Protein AF-A0A401WYR2-F1 (afdb_monomer)

Structure (mmCIF, N/CA/C/O backbone):
data_AF-A0A401WYR2-F1
#
_entry.id   AF-A0A401WYR2-F1
#
loop_
_atom_site.group_PDB
_atom_site.id
_atom_site.type_symbol
_atom_site.label_atom_id
_atom_site.label_alt_id
_atom_site.label_comp_id
_atom_site.label_asym_id
_atom_site.label_entity_id
_atom_site.label_seq_id
_atom_site.pdbx_PDB_ins_code
_atom_site.Cartn_x
_atom_site.Cartn_y
_atom_site.Cartn_z
_atom_site.occupancy
_atom_site.B_iso_or_equiv
_atom_site.auth_seq_id
_atom_site.auth_comp_id
_atom_site.auth_asym_id
_atom_site.auth_atom_id
_atom_site.pdbx_PDB_model_num
ATOM 1 N N . MET A 1 1 ? 29.470 18.255 7.696 1.00 33.34 1 MET A N 1
ATOM 2 C CA . MET A 1 1 ? 28.992 17.724 6.402 1.00 33.34 1 MET A CA 1
ATOM 3 C C . MET A 1 1 ? 27.476 17.778 6.421 1.00 33.34 1 MET A C 1
ATOM 5 O O . MET A 1 1 ? 26.848 16.875 6.955 1.00 33.34 1 MET A O 1
ATOM 9 N N . GLU A 1 2 ? 26.898 18.869 5.931 1.00 39.19 2 GLU A N 1
ATOM 10 C CA . GLU A 1 2 ? 25.446 19.011 5.808 1.00 39.19 2 GLU A CA 1
ATOM 11 C C . GLU A 1 2 ? 25.025 18.411 4.464 1.00 39.19 2 GLU A C 1
ATOM 13 O O . GLU A 1 2 ? 25.400 18.906 3.402 1.00 39.19 2 GLU A O 1
ATOM 18 N N . LEU A 1 3 ? 24.319 17.279 4.499 1.00 45.50 3 LEU A N 1
ATOM 19 C CA . LEU A 1 3 ? 23.781 16.658 3.294 1.00 45.50 3 LEU A CA 1
ATOM 20 C C . LEU A 1 3 ? 22.541 17.440 2.858 1.00 45.50 3 LEU A C 1
ATOM 22 O O . LEU A 1 3 ? 21.476 17.344 3.465 1.00 45.50 3 LEU A O 1
ATOM 26 N N . LEU A 1 4 ? 22.715 18.204 1.781 1.00 46.41 4 LEU A N 1
ATOM 27 C CA . LEU A 1 4 ? 21.673 18.827 0.974 1.00 46.41 4 LEU A CA 1
ATOM 28 C C . LEU A 1 4 ? 20.668 17.768 0.485 1.00 46.41 4 LEU A C 1
ATOM 30 O O . LEU A 1 4 ? 20.777 17.254 -0.624 1.00 46.41 4 LEU A O 1
ATOM 34 N N . PHE A 1 5 ? 19.646 17.455 1.281 1.00 38.59 5 PHE A N 1
ATOM 35 C CA . PHE A 1 5 ? 18.457 16.747 0.798 1.00 38.59 5 PHE A CA 1
ATOM 36 C C . PHE A 1 5 ? 17.384 17.745 0.355 1.00 38.59 5 PHE A C 1
ATOM 38 O O . PHE A 1 5 ? 16.232 17.711 0.795 1.00 38.59 5 PHE A O 1
ATOM 45 N N . ALA A 1 6 ? 17.730 18.584 -0.622 1.00 41.59 6 ALA A N 1
ATOM 46 C CA . ALA A 1 6 ? 16.742 19.166 -1.524 1.00 41.59 6 ALA A CA 1
ATOM 47 C C . ALA A 1 6 ? 16.259 18.071 -2.492 1.00 41.59 6 ALA A C 1
ATOM 49 O O . ALA A 1 6 ? 16.485 18.110 -3.695 1.00 41.59 6 ALA A O 1
ATOM 50 N N . ARG A 1 7 ? 15.623 17.030 -1.943 1.00 45.00 7 ARG A N 1
ATOM 51 C CA . ARG A 1 7 ? 14.915 16.023 -2.729 1.00 45.00 7 ARG A CA 1
ATOM 52 C C . ARG A 1 7 ? 13.652 16.718 -3.223 1.00 45.00 7 ARG A C 1
ATOM 54 O O . ARG A 1 7 ? 12.734 16.955 -2.433 1.00 45.00 7 ARG A O 1
ATOM 61 N N . THR A 1 8 ? 13.681 17.187 -4.462 1.00 43.56 8 THR A N 1
ATOM 62 C CA . THR A 1 8 ? 12.508 17.685 -5.179 1.00 43.56 8 THR A CA 1
ATOM 63 C C . THR A 1 8 ? 11.356 16.712 -4.932 1.00 43.56 8 THR A C 1
ATOM 65 O O . THR A 1 8 ? 11.539 15.494 -4.965 1.00 43.56 8 THR A O 1
ATOM 68 N N . SER A 1 9 ? 10.193 17.227 -4.540 1.00 47.28 9 SER A N 1
ATOM 69 C CA . SER A 1 9 ? 8.984 16.414 -4.439 1.00 47.28 9 SER A CA 1
ATOM 70 C C . SER A 1 9 ? 8.689 15.891 -5.841 1.00 47.28 9 SER A C 1
ATOM 72 O O . SER A 1 9 ? 8.207 16.647 -6.674 1.00 47.28 9 SER A O 1
ATOM 74 N N . PHE A 1 10 ? 9.042 14.634 -6.106 1.00 51.47 10 PHE A N 1
ATOM 75 C CA . PHE A 1 10 ? 8.978 14.010 -7.434 1.00 51.47 10 PHE A CA 1
ATOM 76 C C . PHE A 1 10 ? 7.541 13.916 -7.989 1.00 51.47 10 PHE A C 1
ATOM 78 O O . PHE A 1 10 ? 7.345 13.600 -9.150 1.00 51.47 10 PHE A O 1
ATOM 85 N N . TRP A 1 11 ? 6.540 14.224 -7.163 1.00 56.12 11 TRP A N 1
ATOM 86 C CA . TRP A 1 11 ? 5.136 13.895 -7.383 1.00 56.12 11 TRP A CA 1
ATOM 87 C C . TRP A 1 11 ? 4.211 15.116 -7.273 1.00 56.12 11 TRP A C 1
ATOM 89 O O . TRP A 1 11 ? 3.167 15.056 -6.627 1.00 56.12 11 TRP A O 1
ATOM 99 N N . SER A 1 12 ? 4.628 16.278 -7.793 1.00 52.94 12 SER A N 1
ATOM 100 C CA . SER A 1 12 ? 3.710 17.428 -7.903 1.00 52.94 12 SER A CA 1
ATOM 101 C C . SER A 1 12 ? 2.772 17.336 -9.105 1.00 52.94 12 SER A C 1
ATOM 103 O O . SER A 1 12 ? 1.758 18.029 -9.102 1.00 52.94 12 SER A O 1
ATOM 105 N N . ASP A 1 13 ? 3.098 16.490 -10.083 1.00 55.38 13 ASP A N 1
ATOM 106 C CA . ASP A 1 13 ? 2.292 16.231 -11.274 1.00 55.38 13 ASP A CA 1
ATOM 107 C C . ASP A 1 13 ? 1.516 14.915 -11.126 1.00 55.38 13 ASP A C 1
ATOM 109 O O . ASP A 1 13 ? 1.916 14.038 -10.358 1.00 55.38 13 ASP A O 1
ATOM 113 N N . ALA A 1 14 ? 0.371 14.823 -11.810 1.00 60.81 14 ALA A N 1
ATOM 114 C CA . ALA A 1 14 ? -0.598 13.734 -11.695 1.00 60.81 14 ALA A CA 1
ATOM 115 C C . ALA A 1 14 ? 0.077 12.351 -11.751 1.00 60.81 14 ALA A C 1
ATOM 117 O O . ALA A 1 14 ? 0.598 11.944 -12.787 1.00 60.81 14 ALA A O 1
ATOM 118 N N . LEU A 1 15 ? 0.062 11.647 -10.619 1.00 67.44 15 LEU A N 1
ATOM 119 C CA . LEU A 1 15 ? 0.596 10.298 -10.479 1.00 67.44 15 LEU A CA 1
ATOM 120 C C . LEU A 1 15 ? -0.253 9.314 -11.273 1.00 67.44 15 LEU A C 1
ATOM 122 O O . LEU A 1 15 ? -1.459 9.219 -11.055 1.00 67.44 15 LEU A O 1
ATOM 126 N N . THR A 1 16 ? 0.379 8.552 -12.159 1.00 70.69 16 THR A N 1
ATOM 127 C CA . THR A 1 16 ? -0.302 7.460 -12.853 1.00 70.69 16 THR A CA 1
ATOM 128 C C . THR A 1 16 ? -0.172 6.153 -12.068 1.00 70.69 16 THR A C 1
ATOM 130 O O . THR A 1 16 ? 0.706 5.993 -11.215 1.00 70.69 16 THR A O 1
ATOM 133 N N . LEU A 1 17 ? -1.046 5.183 -12.351 1.00 69.94 17 LEU A N 1
ATOM 134 C CA . LEU A 1 17 ? -0.935 3.832 -11.786 1.00 69.94 17 LEU A CA 1
ATOM 135 C C . LEU A 1 17 ? 0.426 3.189 -12.106 1.00 69.94 17 LEU A C 1
ATOM 137 O O . LEU A 1 17 ? 1.021 2.556 -11.231 1.00 69.94 17 LEU A O 1
ATOM 141 N N . ASP A 1 18 ? 0.953 3.421 -13.310 1.00 73.44 18 ASP A N 1
ATOM 142 C CA . ASP A 1 18 ? 2.249 2.894 -13.755 1.00 73.44 18 ASP A CA 1
ATOM 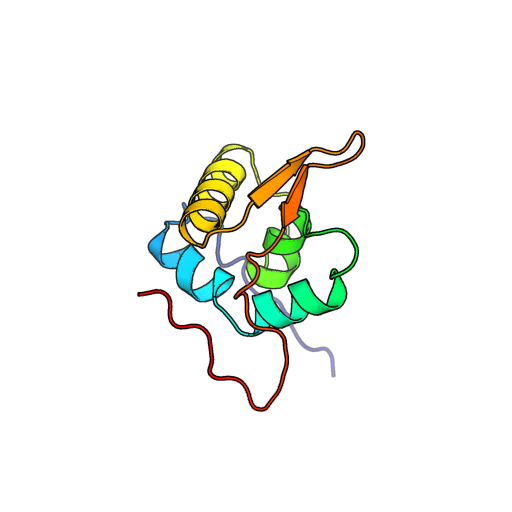143 C C . ASP A 1 18 ? 3.425 3.435 -12.930 1.00 73.44 18 ASP A C 1
ATOM 145 O O . ASP A 1 18 ? 4.423 2.741 -12.730 1.00 73.44 18 ASP A O 1
ATOM 149 N N . ASP A 1 19 ? 3.289 4.640 -12.377 1.00 78.56 19 ASP A N 1
ATOM 150 C CA . ASP A 1 19 ? 4.284 5.234 -11.488 1.00 78.56 19 ASP A CA 1
ATOM 151 C C . ASP A 1 19 ? 4.204 4.689 -10.051 1.00 78.56 19 ASP A C 1
ATOM 153 O O . ASP A 1 19 ? 5.211 4.602 -9.336 1.00 78.56 19 ASP A O 1
ATOM 157 N N . LEU A 1 20 ? 2.997 4.318 -9.612 1.00 81.50 20 LEU A N 1
ATOM 158 C CA . LEU A 1 20 ? 2.721 3.831 -8.261 1.00 81.50 20 LEU A CA 1
ATOM 159 C C . LEU A 1 20 ? 3.164 2.381 -8.067 1.00 81.50 20 LEU A C 1
ATOM 161 O O . LEU A 1 20 ? 3.769 2.054 -7.040 1.00 81.50 20 LEU A O 1
ATOM 165 N N . LEU A 1 21 ? 2.880 1.508 -9.036 1.00 81.25 21 LEU A N 1
ATOM 166 C CA . LEU A 1 21 ? 3.104 0.064 -8.906 1.00 81.25 21 LEU A CA 1
ATOM 167 C C . LEU A 1 21 ? 4.567 -0.297 -8.573 1.00 81.25 21 LEU A C 1
ATOM 169 O O . LEU A 1 21 ? 4.778 -1.065 -7.625 1.00 81.25 21 LEU A O 1
ATOM 173 N N . PRO A 1 22 ? 5.604 0.274 -9.225 1.00 81.62 22 PRO A N 1
ATOM 174 C CA . PRO A 1 22 ? 6.997 -0.012 -8.878 1.00 81.62 22 PRO A CA 1
ATOM 175 C C . PRO A 1 22 ? 7.371 0.419 -7.455 1.00 81.62 22 PRO A C 1
ATOM 177 O O . PRO A 1 22 ? 8.212 -0.210 -6.813 1.00 81.62 22 PRO A O 1
ATOM 180 N N . GLN A 1 23 ? 6.751 1.483 -6.937 1.00 84.81 23 GLN A N 1
ATOM 181 C CA . GLN A 1 23 ? 7.029 1.987 -5.591 1.00 84.81 23 GLN A CA 1
ATOM 182 C C . GLN A 1 23 ? 6.331 1.140 -4.526 1.00 84.81 23 GLN A C 1
ATOM 184 O O . GLN A 1 23 ? 6.948 0.776 -3.522 1.00 84.81 23 GLN A O 1
ATOM 189 N N . LEU A 1 24 ? 5.073 0.767 -4.763 1.00 86.19 24 LEU A N 1
ATOM 190 C CA . LEU A 1 24 ? 4.271 -0.059 -3.857 1.00 86.19 24 LEU A CA 1
ATOM 191 C C . LEU A 1 24 ? 4.699 -1.539 -3.852 1.00 86.19 24 LEU A C 1
ATOM 193 O O . LEU A 1 24 ? 4.418 -2.259 -2.901 1.00 86.1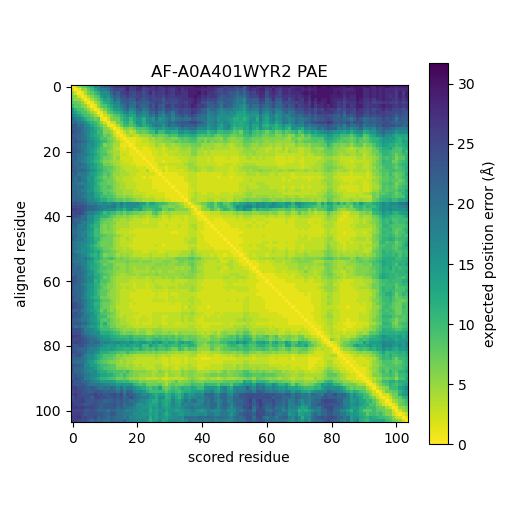9 24 LEU A O 1
ATOM 197 N N . THR A 1 25 ? 5.432 -1.993 -4.868 1.00 82.88 25 THR A N 1
ATOM 198 C CA . THR A 1 25 ? 6.076 -3.323 -4.904 1.00 82.88 25 THR A CA 1
ATOM 199 C C . THR A 1 25 ? 7.541 -3.280 -4.443 1.00 82.88 25 THR A C 1
ATOM 201 O O . THR A 1 25 ? 8.213 -4.311 -4.353 1.00 82.88 25 THR A O 1
ATOM 204 N N . SER A 1 26 ? 8.066 -2.089 -4.130 1.00 83.19 26 SER A N 1
ATOM 205 C CA . SER A 1 26 ? 9.483 -1.898 -3.826 1.00 83.19 26 SER A CA 1
ATOM 206 C C . SER A 1 26 ? 9.898 -2.521 -2.492 1.00 83.19 26 SER A C 1
ATOM 208 O O . SER A 1 26 ? 9.123 -2.638 -1.541 1.00 83.19 26 SER A O 1
ATOM 210 N N . GLY A 1 27 ? 11.201 -2.789 -2.352 1.00 82.62 27 GLY A N 1
ATOM 211 C CA . GLY A 1 27 ? 11.791 -3.173 -1.065 1.00 82.62 27 GLY A CA 1
ATOM 212 C C . GLY A 1 27 ? 11.577 -2.143 0.053 1.00 82.62 27 GLY A C 1
ATOM 213 O O . GLY A 1 27 ? 11.666 -2.493 1.228 1.00 82.62 27 GLY A O 1
ATOM 214 N N . ARG A 1 28 ? 11.260 -0.885 -0.289 1.00 84.88 28 ARG A N 1
ATOM 215 C CA . ARG A 1 28 ? 10.899 0.141 0.691 1.00 84.88 28 ARG A CA 1
ATOM 216 C C . ARG A 1 28 ? 9.486 -0.054 1.228 1.00 84.88 28 ARG A C 1
AT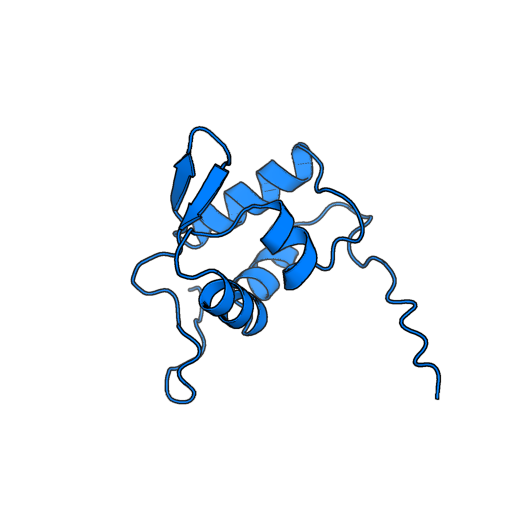OM 218 O O . ARG A 1 28 ? 9.320 0.055 2.437 1.00 84.88 28 ARG A O 1
ATOM 225 N N . MET A 1 29 ? 8.512 -0.403 0.384 1.00 88.44 29 MET A N 1
ATOM 226 C CA . MET A 1 29 ? 7.172 -0.774 0.857 1.00 88.44 29 MET A CA 1
ATOM 227 C C . MET A 1 29 ? 7.253 -1.943 1.843 1.00 88.44 29 MET A C 1
ATOM 229 O O . MET A 1 29 ? 6.636 -1.901 2.901 1.00 88.44 29 MET A O 1
ATOM 233 N N . ILE A 1 30 ? 8.083 -2.944 1.537 1.00 85.62 30 ILE A N 1
ATOM 234 C CA . ILE A 1 30 ? 8.330 -4.103 2.408 1.00 85.62 30 ILE A CA 1
ATOM 235 C C . ILE A 1 30 ? 8.906 -3.671 3.755 1.00 85.62 30 ILE A C 1
ATOM 237 O O . ILE A 1 30 ? 8.420 -4.083 4.806 1.00 85.62 30 ILE A O 1
ATOM 241 N N . GLN A 1 31 ? 9.928 -2.814 3.728 1.00 84.88 31 GLN A N 1
ATOM 242 C CA . GLN A 1 31 ? 10.537 -2.290 4.945 1.00 84.88 31 GLN A CA 1
ATOM 243 C C . GLN A 1 31 ? 9.517 -1.532 5.807 1.00 84.88 31 GLN A C 1
ATOM 245 O O . GLN A 1 31 ? 9.424 -1.795 7.003 1.00 84.88 31 GLN A O 1
ATOM 250 N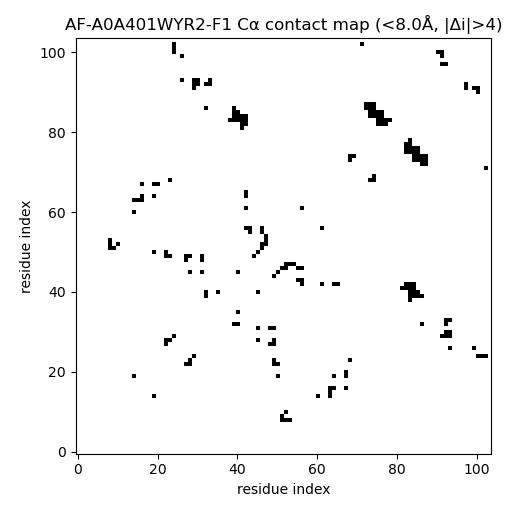 N . VAL A 1 32 ? 8.751 -0.621 5.203 1.00 87.19 32 VAL A N 1
ATOM 251 C CA . VAL A 1 32 ? 7.725 0.163 5.905 1.00 87.19 32 VAL A CA 1
ATOM 252 C C . VAL A 1 32 ? 6.633 -0.760 6.448 1.00 87.19 32 VAL A C 1
ATOM 254 O O . VAL A 1 32 ? 6.223 -0.625 7.593 1.00 87.19 32 VAL A O 1
ATOM 257 N N . HIS A 1 33 ? 6.191 -1.755 5.683 1.00 87.25 33 HIS A N 1
ATOM 258 C CA . HIS A 1 33 ? 5.222 -2.731 6.169 1.00 87.25 33 HIS A CA 1
ATOM 259 C C . HIS A 1 33 ? 5.727 -3.500 7.397 1.00 87.25 33 HIS A C 1
ATOM 261 O O . HIS A 1 33 ? 4.996 -3.621 8.379 1.00 87.25 33 HIS A O 1
ATOM 267 N N . ASP A 1 34 ? 6.975 -3.974 7.386 1.00 84.19 34 ASP A N 1
ATOM 268 C CA . ASP A 1 34 ? 7.549 -4.700 8.522 1.00 84.19 34 ASP A CA 1
ATOM 269 C C . ASP A 1 34 ? 7.682 -3.829 9.780 1.00 84.19 34 ASP A C 1
ATOM 271 O O . ASP A 1 34 ? 7.434 -4.312 10.887 1.00 84.19 34 ASP A O 1
ATOM 275 N N . GLU A 1 35 ? 8.009 -2.544 9.622 1.00 85.25 35 GLU A N 1
ATOM 276 C CA . GLU A 1 35 ? 8.063 -1.574 10.725 1.00 85.25 35 GLU A CA 1
ATOM 277 C C . GLU A 1 35 ? 6.675 -1.352 11.365 1.00 85.25 35 GLU A C 1
ATOM 279 O O . GLU A 1 35 ? 6.565 -1.199 12.583 1.00 85.25 35 GLU A O 1
ATOM 284 N N . TYR A 1 36 ? 5.598 -1.421 10.574 1.00 79.56 36 TYR A N 1
ATOM 285 C CA . TYR A 1 36 ? 4.215 -1.145 11.001 1.00 79.56 36 TYR A CA 1
ATOM 286 C C . TYR A 1 36 ? 3.328 -2.402 11.134 1.00 79.56 36 TYR A C 1
ATOM 288 O O . TYR A 1 36 ? 2.114 -2.298 11.352 1.00 79.56 36 TYR A O 1
ATOM 296 N N . ARG A 1 37 ? 3.924 -3.601 11.060 1.00 68.50 37 ARG A N 1
ATOM 297 C CA . ARG A 1 37 ? 3.270 -4.920 10.911 1.00 68.50 37 ARG A CA 1
ATOM 298 C C . ARG A 1 37 ? 2.122 -5.219 11.888 1.00 68.50 37 ARG A C 1
ATOM 300 O O . ARG A 1 37 ? 1.294 -6.080 11.614 1.00 68.50 37 ARG A O 1
ATOM 307 N N . LYS A 1 38 ? 2.054 -4.535 13.035 1.00 67.62 38 LYS A N 1
ATOM 308 C CA . LYS A 1 38 ? 1.054 -4.779 14.091 1.00 67.62 38 LYS A CA 1
ATOM 309 C C . LYS A 1 38 ? -0.300 -4.091 13.883 1.00 67.62 38 LYS A C 1
ATOM 311 O O . LYS A 1 38 ? -1.244 -4.461 14.572 1.00 67.62 38 LYS A O 1
ATOM 316 N N . ALA A 1 39 ? -0.410 -3.104 12.991 1.00 73.56 39 ALA A N 1
ATOM 317 C CA . ALA A 1 39 ? -1.637 -2.306 12.854 1.00 73.56 39 ALA A CA 1
ATOM 318 C C . ALA A 1 39 ? -2.135 -2.134 11.408 1.00 73.56 39 ALA A C 1
ATOM 320 O O . ALA A 1 39 ? -3.260 -1.684 11.208 1.00 73.56 39 A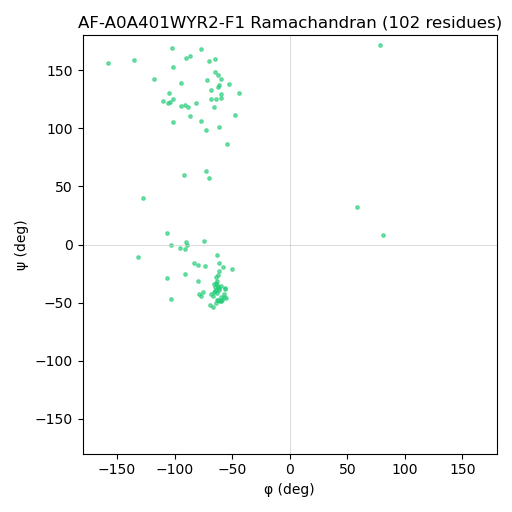LA A O 1
ATOM 321 N N . GLY A 1 40 ? -1.339 -2.502 10.401 1.00 83.50 40 GLY A N 1
ATOM 322 C CA . GLY A 1 40 ? -1.586 -2.088 9.019 1.00 83.50 40 GLY A CA 1
ATOM 323 C C . GLY A 1 40 ? -1.131 -0.646 8.774 1.00 83.50 40 G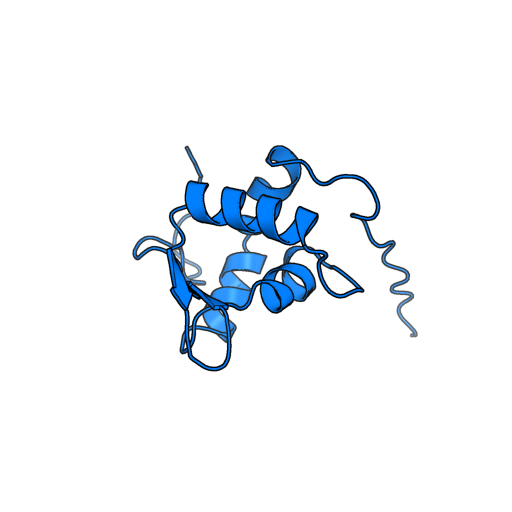LY A C 1
ATOM 324 O O . GLY A 1 40 ? -0.746 0.076 9.696 1.00 83.50 40 GLY A O 1
ATOM 325 N N . LEU A 1 41 ? -1.143 -0.229 7.511 1.00 89.00 41 LEU A N 1
ATOM 326 C CA . LEU A 1 41 ? -0.532 1.021 7.067 1.00 89.00 41 LEU A CA 1
ATOM 327 C C . LEU A 1 41 ? -1.576 2.099 6.747 1.00 89.00 41 LEU A C 1
ATOM 329 O O . LEU A 1 41 ? -2.412 1.906 5.863 1.00 89.00 41 LEU A O 1
ATOM 333 N N . PRO A 1 42 ? -1.540 3.267 7.406 1.00 90.06 42 PRO A N 1
ATOM 334 C CA . PRO A 1 42 ? -2.280 4.433 6.939 1.00 90.06 42 PRO A CA 1
ATOM 335 C C . PRO A 1 42 ? -1.784 4.889 5.557 1.00 90.06 42 PRO A C 1
ATOM 337 O O . PRO A 1 42 ? -0.582 4.864 5.293 1.00 90.06 42 PRO A O 1
ATOM 340 N N . LEU A 1 43 ? -2.679 5.412 4.709 1.00 88.62 43 LEU A N 1
ATOM 341 C CA . LEU A 1 43 ? -2.285 5.966 3.399 1.00 88.62 43 LEU A CA 1
ATOM 342 C C . LEU A 1 43 ? -1.229 7.066 3.515 1.00 88.62 43 LEU A C 1
ATOM 344 O O . LEU A 1 43 ? -0.318 7.116 2.701 1.00 88.62 43 LEU A O 1
ATOM 348 N N . ASN A 1 44 ? -1.314 7.908 4.547 1.00 87.44 44 ASN A N 1
ATOM 349 C CA . ASN A 1 44 ? -0.328 8.966 4.774 1.00 87.44 44 ASN A CA 1
ATOM 350 C C . ASN A 1 44 ? 1.077 8.408 5.046 1.00 87.44 44 ASN A C 1
ATOM 352 O O . ASN A 1 44 ? 2.047 8.993 4.586 1.00 87.44 44 ASN A O 1
ATOM 356 N N . VAL A 1 45 ? 1.187 7.262 5.728 1.00 88.81 45 VAL A N 1
ATOM 357 C CA . VAL A 1 45 ? 2.478 6.602 5.997 1.00 88.81 45 VAL A CA 1
ATOM 358 C C . VAL A 1 45 ? 3.071 6.055 4.699 1.00 88.81 45 VAL A C 1
ATOM 360 O O . VAL A 1 45 ? 4.260 6.227 4.443 1.00 88.81 45 VAL A O 1
ATOM 363 N N . ILE A 1 46 ? 2.242 5.442 3.849 1.00 89.00 46 ILE A N 1
ATOM 364 C CA . ILE A 1 46 ? 2.661 4.969 2.520 1.00 89.00 46 ILE A CA 1
ATOM 365 C C . ILE A 1 46 ? 3.103 6.161 1.662 1.00 89.00 46 ILE A C 1
ATOM 367 O O . ILE A 1 46 ? 4.191 6.147 1.089 1.00 89.00 46 ILE A O 1
ATOM 371 N N . ALA A 1 47 ? 2.301 7.225 1.624 1.00 87.69 47 ALA A N 1
ATOM 372 C CA . ALA A 1 47 ? 2.610 8.426 0.864 1.00 87.69 47 ALA A CA 1
ATOM 373 C C . ALA A 1 47 ? 3.938 9.057 1.310 1.00 87.69 47 ALA A C 1
ATOM 375 O O . ALA A 1 47 ? 4.791 9.355 0.480 1.00 87.69 47 ALA A O 1
ATOM 376 N N . GLU A 1 48 ? 4.152 9.219 2.614 1.00 88.19 48 GLU A N 1
ATOM 377 C CA . GLU A 1 48 ? 5.360 9.839 3.159 1.00 88.19 48 GLU A CA 1
ATOM 378 C C . GLU A 1 48 ? 6.605 8.965 2.961 1.00 88.19 48 GLU A C 1
ATOM 380 O O . GLU A 1 48 ? 7.613 9.421 2.417 1.00 88.19 48 GLU A O 1
ATOM 385 N N . HIS A 1 49 ? 6.554 7.698 3.373 1.00 87.94 49 HIS A N 1
ATOM 386 C CA . HIS A 1 49 ? 7.759 6.870 3.460 1.00 87.94 49 HIS A CA 1
ATOM 387 C C . HIS A 1 49 ? 8.067 6.082 2.188 1.00 87.94 49 HIS A C 1
ATOM 389 O O . HIS A 1 49 ? 9.230 5.746 1.952 1.00 87.94 49 HIS A O 1
ATOM 395 N N . VAL A 1 50 ? 7.057 5.781 1.370 1.00 87.00 50 VAL A N 1
ATOM 396 C CA . VAL A 1 50 ? 7.215 4.998 0.135 1.00 87.00 50 VAL A CA 1
ATOM 397 C C . VAL A 1 50 ? 7.183 5.918 -1.074 1.00 87.00 50 VAL A C 1
ATOM 399 O O . VAL A 1 50 ? 8.079 5.849 -1.912 1.00 87.00 50 VAL A O 1
ATOM 402 N N . LEU A 1 51 ? 6.210 6.829 -1.123 1.00 86.38 51 LEU A N 1
ATOM 403 C CA . LEU A 1 51 ? 6.062 7.776 -2.228 1.00 86.38 51 LEU A CA 1
ATOM 404 C C . LEU A 1 51 ? 6.804 9.102 -1.987 1.00 86.38 51 LEU A C 1
ATOM 406 O O . LEU A 1 51 ? 6.861 9.924 -2.885 1.00 86.38 51 LEU A O 1
ATOM 410 N N . PHE A 1 52 ? 7.437 9.334 -0.833 1.00 83.75 52 PHE A N 1
ATOM 411 C CA . PHE A 1 52 ? 8.189 10.571 -0.542 1.00 83.75 52 PHE A CA 1
ATOM 412 C C . PHE A 1 52 ? 7.367 11.865 -0.634 1.00 83.75 52 PHE A C 1
ATOM 414 O O . PHE A 1 52 ? 7.892 12.932 -0.975 1.00 83.75 52 PHE A O 1
ATOM 421 N N . TYR A 1 53 ? 6.079 11.793 -0.311 1.00 80.31 53 TYR A N 1
ATOM 422 C CA . TYR A 1 53 ? 5.244 12.976 -0.181 1.00 80.31 53 TYR A CA 1
ATOM 423 C C . TYR A 1 53 ? 5.739 13.842 0.978 1.00 80.31 53 TYR A C 1
ATOM 425 O O . TYR A 1 53 ? 5.829 13.396 2.116 1.00 80.31 53 TYR A O 1
ATOM 433 N N . LYS A 1 54 ? 6.017 15.117 0.692 1.00 80.62 54 LYS A N 1
ATOM 434 C CA . LYS A 1 54 ? 6.361 16.134 1.706 1.00 80.62 54 LYS A CA 1
ATOM 435 C C . LYS A 1 54 ? 5.139 16.875 2.258 1.00 80.62 54 LYS A C 1
ATOM 437 O O . LYS A 1 54 ? 5.280 17.808 3.042 1.00 80.62 54 LYS A O 1
ATOM 442 N N . ARG A 1 55 ? 3.943 16.496 1.803 1.00 82.38 55 ARG A N 1
ATOM 443 C CA . ARG A 1 55 ? 2.651 17.065 2.195 1.00 82.38 55 ARG A CA 1
ATOM 444 C C . ARG A 1 55 ? 1.649 15.940 2.450 1.00 82.38 55 ARG A C 1
ATOM 446 O O . ARG A 1 55 ? 1.822 14.861 1.886 1.00 82.38 55 ARG A O 1
ATOM 453 N N . PRO A 1 56 ? 0.572 16.188 3.212 1.00 79.88 56 PRO A N 1
ATOM 454 C CA . PRO A 1 56 ? -0.550 15.260 3.268 1.00 79.88 56 PRO A CA 1
ATOM 455 C C . PRO A 1 56 ? -1.066 14.929 1.859 1.00 79.88 56 PRO A C 1
ATOM 457 O O . PRO A 1 56 ? -1.161 15.815 0.998 1.00 79.88 56 PRO A O 1
ATOM 460 N N . ILE A 1 57 ? -1.385 13.655 1.631 1.00 82.75 57 ILE A N 1
ATOM 461 C CA . ILE A 1 57 ? -1.938 13.185 0.359 1.00 82.75 57 ILE A CA 1
ATOM 462 C C . ILE A 1 57 ? -3.360 13.736 0.176 1.00 82.75 57 ILE A C 1
ATOM 464 O O . ILE A 1 57 ? -4.166 13.721 1.114 1.00 82.75 57 ILE A O 1
ATOM 468 N N . ARG A 1 58 ? -3.671 14.275 -1.006 1.00 84.69 58 ARG A N 1
ATOM 469 C CA . ARG A 1 58 ? -4.996 14.835 -1.321 1.00 84.69 58 ARG A CA 1
ATOM 470 C C . ARG A 1 58 ? -6.009 13.730 -1.599 1.00 84.69 58 ARG A C 1
ATOM 472 O O . ARG A 1 58 ? -5.659 12.562 -1.711 1.00 84.69 58 ARG A O 1
ATOM 479 N N . SER A 1 59 ? -7.288 14.094 -1.652 1.00 83.19 59 SER A N 1
ATOM 480 C CA . SER A 1 59 ? -8.377 13.119 -1.779 1.00 83.19 59 SER A CA 1
ATOM 481 C C . SER A 1 59 ? -8.379 12.368 -3.114 1.00 83.19 59 SER A C 1
ATOM 483 O O . SER A 1 59 ? -8.774 11.208 -3.136 1.00 83.19 59 SER A O 1
ATOM 485 N N . ASP A 1 60 ? -7.982 13.024 -4.201 1.00 83.75 60 ASP A N 1
ATOM 486 C CA . ASP A 1 60 ? -7.800 12.447 -5.537 1.00 83.75 60 ASP A CA 1
ATOM 487 C C . ASP A 1 60 ? -6.635 11.450 -5.541 1.00 83.75 60 ASP A C 1
ATOM 489 O O . ASP A 1 60 ? -6.837 10.267 -5.793 1.00 83.75 60 ASP A O 1
ATOM 493 N N . GLU A 1 61 ? -5.461 11.883 -5.081 1.00 83.88 61 GLU A N 1
ATOM 494 C CA . GLU A 1 61 ? -4.265 11.035 -4.963 1.00 83.88 61 GLU A CA 1
ATOM 495 C C . GLU A 1 61 ? -4.500 9.833 -4.028 1.00 83.88 61 GLU A C 1
ATOM 497 O O . GLU A 1 61 ? -4.006 8.729 -4.252 1.00 83.88 61 GLU A O 1
ATOM 502 N N . GLN A 1 62 ? -5.286 10.024 -2.962 1.00 87.00 62 GLN A N 1
ATOM 503 C CA . GLN A 1 62 ? -5.705 8.941 -2.072 1.00 87.00 62 GLN A CA 1
ATOM 504 C C . GLN A 1 62 ? -6.530 7.882 -2.802 1.00 87.00 62 GLN A C 1
ATOM 506 O O . GLN A 1 62 ? -6.399 6.706 -2.464 1.00 87.00 62 GLN A O 1
ATOM 511 N N . CYS A 1 63 ? -7.386 8.275 -3.751 1.00 87.31 63 CYS A N 1
ATOM 512 C CA . CYS A 1 63 ? -8.138 7.329 -4.569 1.00 87.31 63 CYS A CA 1
ATOM 513 C C . CYS A 1 63 ? -7.201 6.537 -5.480 1.00 87.31 63 CYS A C 1
ATOM 515 O O . CYS A 1 63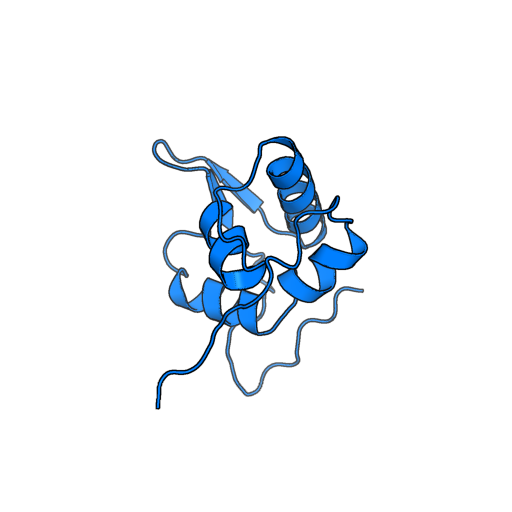 ? -7.316 5.315 -5.504 1.00 87.31 63 CYS A O 1
ATOM 517 N N . ASP A 1 64 ? -6.243 7.189 -6.135 1.00 87.06 64 ASP A N 1
ATOM 518 C CA . ASP A 1 64 ? -5.307 6.517 -7.045 1.00 87.06 64 ASP A CA 1
ATOM 519 C C . ASP A 1 64 ? -4.428 5.504 -6.302 1.00 87.06 64 ASP A C 1
ATOM 521 O O . ASP A 1 64 ? -4.354 4.332 -6.679 1.00 87.06 64 ASP A O 1
ATOM 525 N N . VAL A 1 65 ? -3.850 5.905 -5.163 1.00 87.00 65 VAL A N 1
ATOM 526 C CA . VAL A 1 65 ? -3.063 5.001 -4.307 1.00 87.00 65 VAL A CA 1
ATOM 527 C C . VAL A 1 65 ? -3.933 3.877 -3.743 1.00 87.00 65 VAL A C 1
ATOM 529 O O . VAL A 1 65 ? -3.488 2.735 -3.662 1.00 87.00 65 VAL A O 1
ATOM 532 N N . ALA A 1 66 ? -5.180 4.164 -3.359 1.00 89.69 66 ALA A N 1
ATOM 533 C CA . ALA A 1 66 ? -6.106 3.140 -2.883 1.00 89.69 66 ALA A CA 1
ATOM 534 C C . ALA A 1 66 ? -6.465 2.121 -3.972 1.00 89.69 66 ALA A C 1
ATOM 536 O O . ALA A 1 66 ? -6.582 0.935 -3.668 1.00 89.69 66 ALA A O 1
ATOM 537 N N . CYS A 1 67 ? -6.659 2.564 -5.214 1.00 88.25 67 CYS A N 1
ATOM 538 C CA . CYS A 1 67 ? -6.893 1.682 -6.353 1.00 88.25 67 CYS A CA 1
ATOM 539 C C . CYS A 1 67 ? -5.669 0.800 -6.601 1.00 88.25 67 CYS A C 1
ATOM 541 O O . CYS A 1 67 ? -5.807 -0.419 -6.563 1.00 88.25 67 CYS A O 1
ATOM 543 N N . ALA A 1 68 ? -4.474 1.393 -6.678 1.00 88.56 68 ALA A N 1
ATOM 544 C CA . ALA A 1 68 ? -3.229 0.646 -6.834 1.00 88.56 68 ALA A CA 1
ATOM 545 C C . ALA A 1 68 ? -3.054 -0.412 -5.731 1.00 88.56 68 ALA A C 1
ATOM 547 O O . ALA A 1 68 ? -2.757 -1.567 -6.004 1.00 88.56 68 ALA A O 1
ATOM 548 N N . LEU A 1 69 ? -3.297 -0.054 -4.467 1.00 90.25 69 LEU A N 1
ATOM 549 C CA . LEU A 1 69 ? -3.210 -0.999 -3.352 1.00 90.25 69 LEU A CA 1
ATOM 550 C C . LEU A 1 69 ? -4.212 -2.156 -3.481 1.00 90.25 69 LEU A C 1
ATOM 552 O O . LEU A 1 69 ? -3.854 -3.292 -3.176 1.00 90.25 69 LEU A O 1
ATOM 556 N N . ARG A 1 70 ? -5.444 -1.901 -3.942 1.00 90.06 70 ARG A N 1
ATOM 557 C CA . ARG A 1 70 ? -6.434 -2.966 -4.185 1.00 90.06 70 ARG A CA 1
ATOM 558 C C . ARG A 1 70 ? -6.007 -3.898 -5.310 1.00 90.06 70 ARG A C 1
ATOM 560 O O . ARG A 1 70 ? -6.158 -5.104 -5.147 1.00 90.06 70 ARG A O 1
ATOM 567 N N . ASP A 1 71 ? -5.453 -3.357 -6.392 1.00 87.50 71 ASP A N 1
ATOM 568 C CA . ASP A 1 71 ? -4.939 -4.155 -7.513 1.00 87.50 71 ASP A CA 1
ATOM 569 C C . ASP A 1 71 ? -3.792 -5.065 -7.051 1.00 87.50 71 ASP A C 1
ATOM 571 O O . ASP A 1 71 ? -3.722 -6.236 -7.409 1.00 87.50 71 ASP A O 1
ATOM 575 N N . LEU A 1 72 ? -2.971 -4.557 -6.130 1.00 85.75 72 LEU A N 1
ATOM 576 C CA . LEU A 1 72 ? -1.912 -5.286 -5.434 1.00 85.75 72 LEU A CA 1
ATOM 577 C C . LEU A 1 72 ? -2.429 -6.266 -4.353 1.00 85.75 72 LEU A C 1
ATOM 579 O O . LEU A 1 72 ? -1.625 -6.855 -3.629 1.00 85.75 72 LEU A O 1
ATOM 583 N N . GLY A 1 73 ? -3.746 -6.421 -4.188 1.00 88.06 73 GLY A N 1
ATOM 584 C CA . GLY A 1 73 ? -4.370 -7.348 -3.236 1.00 88.06 73 GLY A CA 1
ATOM 585 C C . GLY A 1 73 ? -4.442 -6.856 -1.786 1.00 88.06 73 GLY A C 1
ATOM 586 O O . GLY A 1 73 ? -4.829 -7.612 -0.892 1.00 88.06 73 GLY A O 1
ATOM 587 N N . TRP A 1 74 ? -4.098 -5.597 -1.509 1.00 91.06 74 TRP A N 1
ATOM 588 C CA . TRP A 1 74 ? -4.214 -5.042 -0.163 1.00 91.06 74 TRP A CA 1
ATOM 589 C C . TRP A 1 74 ? -5.673 -4.811 0.215 1.00 91.06 74 TRP A C 1
ATOM 591 O O . TRP A 1 74 ? -6.492 -4.328 -0.568 1.00 91.06 74 TRP A O 1
ATOM 601 N N . THR A 1 75 ? -5.986 -5.084 1.478 1.00 90.44 75 THR A N 1
ATOM 602 C CA . THR A 1 75 ? -7.335 -4.908 2.014 1.00 90.44 75 THR A CA 1
ATOM 603 C C . THR A 1 75 ? -7.406 -3.665 2.885 1.00 90.44 75 THR A C 1
ATOM 605 O O . THR A 1 75 ? -6.604 -3.472 3.800 1.00 90.44 75 THR A O 1
ATOM 608 N N . GLN A 1 76 ? -8.402 -2.817 2.638 1.00 90.25 76 GLN A N 1
ATOM 609 C CA . GLN A 1 76 ? -8.668 -1.669 3.493 1.00 90.25 76 GLN A CA 1
ATOM 610 C C . GLN A 1 76 ? -9.481 -2.097 4.719 1.00 90.25 76 GLN A C 1
ATOM 612 O O . GLN A 1 76 ? -10.611 -2.565 4.602 1.00 90.25 76 GLN A O 1
ATOM 617 N N . HIS A 1 77 ? -8.938 -1.851 5.904 1.00 87.50 77 HIS A N 1
ATOM 618 C CA . HIS A 1 77 ? -9.614 -2.039 7.176 1.00 87.50 77 HIS A CA 1
ATOM 619 C C . HIS A 1 77 ? -9.921 -0.686 7.824 1.00 87.50 77 HIS A C 1
ATOM 621 O O . HIS A 1 77 ? -9.038 0.147 8.058 1.00 87.50 77 HIS A O 1
ATOM 627 N N . ARG A 1 78 ? -11.198 -0.445 8.131 1.00 82.31 78 ARG A N 1
ATOM 628 C CA . ARG A 1 78 ? -11.642 0.787 8.786 1.00 82.31 78 ARG A CA 1
ATOM 629 C C . ARG A 1 78 ? -11.705 0.575 10.293 1.00 82.31 78 ARG A C 1
ATOM 631 O O . ARG A 1 78 ? -12.486 -0.230 10.780 1.00 82.31 78 ARG A O 1
ATOM 638 N N . THR A 1 79 ? -10.922 1.350 11.031 1.00 74.94 79 THR A N 1
ATOM 639 C CA . THR A 1 79 ? -11.041 1.460 12.490 1.00 74.94 79 THR A CA 1
ATOM 640 C C . THR A 1 79 ? -11.756 2.759 12.863 1.00 74.94 79 THR A C 1
ATOM 642 O O . THR A 1 79 ? -11.923 3.650 12.027 1.00 74.94 79 THR A O 1
ATOM 645 N N . ALA A 1 80 ? -12.148 2.900 14.132 1.00 72.19 80 ALA A N 1
ATOM 646 C CA . ALA A 1 80 ? -12.741 4.137 14.647 1.00 72.19 80 ALA A CA 1
ATOM 647 C C . ALA A 1 80 ? -11.798 5.354 14.547 1.00 72.19 80 ALA A C 1
ATOM 649 O O . ALA A 1 80 ? -12.267 6.487 14.532 1.00 72.19 80 ALA A O 1
ATOM 650 N N . LYS A 1 81 ? -10.478 5.126 14.474 1.00 71.38 81 LYS A N 1
ATOM 651 C CA . LYS A 1 81 ? -9.453 6.183 14.473 1.00 71.38 81 LYS A CA 1
ATOM 652 C C . LYS A 1 81 ? -8.801 6.407 13.108 1.00 71.38 81 LYS A C 1
ATOM 654 O O . LYS A 1 81 ? -8.355 7.514 12.833 1.00 71.38 81 LYS A O 1
ATOM 659 N N . ALA A 1 82 ? -8.720 5.379 12.263 1.00 75.94 82 ALA A N 1
ATOM 660 C CA . ALA A 1 82 ? -7.994 5.449 10.997 1.00 75.94 82 ALA A CA 1
ATOM 661 C C . ALA A 1 82 ? -8.466 4.411 9.969 1.00 75.94 82 ALA A C 1
ATOM 663 O O . ALA A 1 82 ? -8.977 3.341 10.314 1.00 75.94 82 ALA A O 1
ATOM 664 N N . ARG A 1 83 ? -8.230 4.717 8.689 1.00 85.75 83 ARG A N 1
ATOM 665 C CA . ARG A 1 83 ? -8.277 3.745 7.590 1.00 85.75 83 ARG A CA 1
ATOM 666 C C . ARG A 1 83 ? -6.880 3.161 7.414 1.00 85.75 83 ARG A C 1
ATOM 668 O O . ARG A 1 83 ? -5.935 3.910 7.175 1.00 85.75 83 ARG A O 1
ATOM 675 N N . LEU A 1 84 ? -6.771 1.850 7.565 1.00 90.19 84 LEU A N 1
ATOM 676 C CA . LEU A 1 84 ? -5.514 1.114 7.545 1.00 90.19 84 LEU A CA 1
ATOM 677 C C . LEU A 1 84 ? -5.539 0.142 6.371 1.00 90.19 84 LEU A C 1
ATOM 679 O O . LEU A 1 84 ? -6.580 -0.431 6.063 1.00 90.19 84 LEU A O 1
ATOM 683 N N . TRP A 1 85 ? -4.403 -0.027 5.716 1.00 91.38 85 TRP A N 1
ATOM 684 C CA . TRP A 1 85 ? -4.219 -0.974 4.629 1.00 91.38 85 TRP A CA 1
ATOM 685 C C . TRP A 1 85 ? -3.444 -2.173 5.142 1.00 91.38 85 TRP A C 1
ATOM 687 O O . TRP A 1 85 ? -2.355 -2.037 5.701 1.00 91.38 85 TRP A O 1
ATOM 697 N N . ILE A 1 86 ? -4.049 -3.343 4.992 1.00 89.50 86 ILE A N 1
ATOM 698 C CA . ILE A 1 86 ? -3.504 -4.623 5.420 1.00 89.50 86 ILE A CA 1
ATOM 699 C C . ILE A 1 86 ? -2.953 -5.312 4.179 1.00 89.50 86 ILE A C 1
ATOM 701 O O . ILE A 1 86 ? -3.667 -5.461 3.184 1.00 89.50 86 ILE A O 1
ATOM 705 N N . ALA A 1 87 ? -1.682 -5.693 4.245 1.00 87.88 87 ALA A N 1
ATOM 706 C CA . ALA A 1 87 ? -1.028 -6.409 3.167 1.00 87.88 87 ALA A CA 1
ATOM 707 C C . ALA A 1 87 ? -1.659 -7.797 2.976 1.00 87.88 87 ALA A C 1
ATOM 709 O O . ALA A 1 87 ? -2.117 -8.396 3.957 1.00 87.88 87 ALA A O 1
ATOM 710 N N . PRO A 1 88 ? -1.685 -8.325 1.744 1.00 86.12 88 PRO A N 1
ATOM 711 C CA . PRO 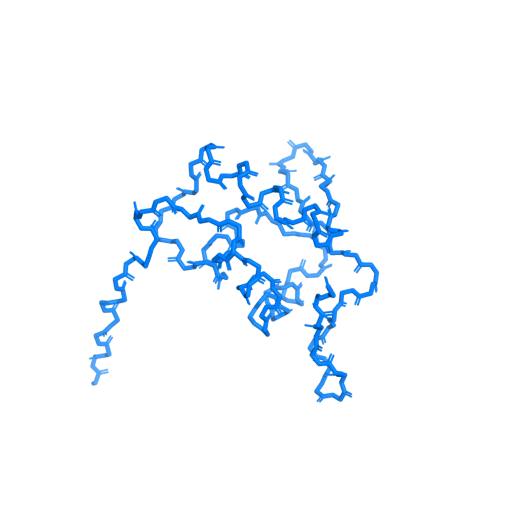A 1 88 ? -2.134 -9.690 1.517 1.00 86.12 88 PRO A CA 1
ATOM 712 C C . PRO A 1 88 ? -1.189 -10.703 2.192 1.00 86.12 88 PRO A C 1
ATOM 714 O O . PRO A 1 88 ? -0.048 -10.392 2.536 1.00 86.12 88 PRO A O 1
ATOM 717 N N . LEU A 1 89 ? -1.671 -11.928 2.424 1.00 79.38 89 LEU A N 1
ATOM 718 C CA . LEU A 1 89 ? -0.931 -12.964 3.168 1.00 79.38 89 LEU A CA 1
ATOM 719 C C . LEU A 1 89 ? 0.385 -13.381 2.493 1.00 79.38 89 LEU A C 1
ATOM 721 O O . LEU A 1 89 ? 1.306 -13.844 3.165 1.00 79.38 89 LEU A O 1
ATOM 725 N N . ASP A 1 90 ? 0.457 -13.234 1.175 1.00 77.50 90 ASP A N 1
ATOM 726 C CA . ASP A 1 90 ? 1.616 -13.511 0.332 1.00 77.50 90 ASP A CA 1
ATOM 727 C C . ASP A 1 90 ? 2.547 -12.298 0.168 1.00 77.50 90 ASP A C 1
ATOM 729 O O . ASP A 1 90 ? 3.587 -12.416 -0.486 1.00 77.50 90 ASP A O 1
ATOM 733 N N . PHE A 1 91 ? 2.223 -11.152 0.782 1.00 78.94 91 PHE A N 1
ATOM 734 C CA . PHE A 1 91 ? 3.079 -9.975 0.727 1.00 78.94 91 PHE A CA 1
ATOM 735 C C . PHE A 1 91 ? 4.453 -10.298 1.331 1.00 78.94 91 PHE A C 1
ATOM 737 O O . PHE A 1 91 ? 4.544 -10.839 2.443 1.00 78.94 91 PHE A O 1
ATOM 744 N N . PRO A 1 92 ? 5.550 -9.993 0.620 1.00 72.62 92 PRO A N 1
ATOM 745 C CA . PRO A 1 92 ? 6.885 -10.327 1.089 1.00 72.62 92 PRO A CA 1
ATOM 746 C C . PRO A 1 92 ? 7.194 -9.608 2.406 1.00 72.62 92 PRO A C 1
ATOM 748 O O . PRO A 1 92 ? 6.965 -8.412 2.560 1.00 72.62 92 PRO A O 1
ATOM 751 N N . SER A 1 93 ? 7.778 -10.341 3.351 1.00 67.38 93 SER A N 1
ATOM 752 C CA . SER A 1 93 ? 8.501 -9.750 4.477 1.00 67.38 93 SER A CA 1
ATOM 753 C C . SER A 1 93 ? 9.948 -9.490 4.067 1.00 67.38 93 SER A C 1
ATOM 755 O O . SER A 1 93 ? 10.447 -10.112 3.125 1.00 67.38 93 SER A O 1
ATOM 757 N N . ARG A 1 94 ? 10.667 -8.644 4.810 1.00 62.78 94 ARG A N 1
ATOM 758 C CA . ARG A 1 94 ? 12.118 -8.431 4.702 1.00 62.78 94 ARG A CA 1
ATOM 759 C C . ARG A 1 94 ? 12.881 -9.661 5.204 1.00 62.78 94 ARG A C 1
ATOM 761 O O . ARG A 1 94 ? 13.699 -9.597 6.114 1.00 62.78 94 ARG A O 1
ATOM 768 N N . ASP A 1 95 ? 12.602 -10.806 4.605 1.00 58.91 95 ASP A N 1
ATOM 769 C CA . ASP A 1 95 ? 13.434 -11.987 4.684 1.00 58.91 95 ASP A CA 1
ATOM 770 C C . ASP A 1 95 ? 14.449 -11.889 3.546 1.00 58.91 95 ASP A C 1
ATOM 772 O O . ASP A 1 95 ? 14.090 -11.818 2.370 1.00 58.91 95 ASP A O 1
ATOM 776 N N . ARG A 1 96 ? 15.735 -11.835 3.901 1.00 53.38 96 ARG A N 1
ATOM 777 C CA . ARG A 1 96 ? 16.840 -11.644 2.950 1.00 53.38 96 ARG A CA 1
ATOM 778 C C . ARG A 1 96 ? 16.926 -12.781 1.920 1.00 53.38 96 ARG A C 1
ATOM 780 O O . ARG A 1 96 ? 17.576 -12.600 0.896 1.00 53.38 96 ARG A O 1
ATOM 787 N N . ASN A 1 97 ? 16.259 -13.906 2.193 1.00 53.06 97 ASN A N 1
ATOM 788 C CA . ASN A 1 97 ? 16.259 -15.115 1.376 1.00 53.06 97 ASN A CA 1
ATOM 789 C C . ASN A 1 97 ? 14.987 -15.311 0.534 1.00 53.06 97 ASN A C 1
ATOM 791 O O . ASN A 1 97 ? 14.901 -16.304 -0.188 1.00 53.06 97 ASN A O 1
ATOM 795 N N . LYS A 1 98 ? 13.992 -14.412 0.602 1.00 49.59 98 LYS A N 1
ATOM 796 C CA . LYS A 1 98 ? 12.773 -14.536 -0.212 1.00 49.59 98 LYS A CA 1
ATOM 797 C C . LYS A 1 98 ? 12.878 -13.738 -1.518 1.00 49.59 98 LYS A C 1
ATOM 799 O O . LYS A 1 98 ? 13.393 -12.617 -1.507 1.00 49.59 98 LYS A O 1
ATOM 804 N N . PRO A 1 99 ? 12.404 -14.295 -2.650 1.00 51.59 99 PRO A N 1
ATOM 805 C CA . PRO A 1 99 ? 12.410 -13.592 -3.927 1.00 51.59 99 PRO A CA 1
ATOM 806 C C . PRO A 1 99 ? 11.586 -12.302 -3.841 1.00 51.59 99 PRO A C 1
ATOM 808 O O . PRO A 1 99 ? 10.555 -12.246 -3.168 1.00 51.59 99 PRO A O 1
ATOM 811 N N . ARG A 1 100 ? 12.071 -11.252 -4.516 1.00 54.66 100 ARG A N 1
ATOM 812 C CA . ARG A 1 100 ? 11.374 -9.965 -4.631 1.00 54.66 100 ARG A CA 1
ATOM 813 C C . ARG A 1 100 ? 10.037 -10.192 -5.336 1.00 54.66 100 ARG A C 1
ATOM 815 O O . ARG A 1 100 ? 9.964 -10.959 -6.291 1.00 54.66 100 ARG A O 1
ATOM 822 N N . TRP A 1 101 ? 8.990 -9.556 -4.828 1.00 55.12 101 TRP A N 1
ATOM 823 C CA . TRP A 1 101 ? 7.636 -9.715 -5.340 1.00 55.12 101 TRP A CA 1
ATOM 824 C C . TRP A 1 101 ? 7.550 -9.160 -6.762 1.00 55.12 101 TRP A C 1
ATOM 826 O O . TRP A 1 101 ? 7.837 -7.989 -7.000 1.00 55.12 101 TRP A O 1
ATOM 836 N N . HIS A 1 102 ? 7.219 -10.036 -7.706 1.00 51.47 102 HIS A N 1
ATOM 837 C CA . HIS A 1 102 ? 6.936 -9.674 -9.085 1.00 51.47 102 HIS A CA 1
ATOM 838 C C . HIS A 1 102 ? 5.421 -9.677 -9.238 1.00 51.47 102 HIS A C 1
ATOM 840 O O . HIS A 1 102 ? 4.806 -10.744 -9.253 1.00 51.47 102 HIS A O 1
ATOM 846 N N . HIS A 1 103 ? 4.829 -8.487 -9.313 1.00 47.56 103 HIS A N 1
ATOM 847 C CA . HIS A 1 103 ? 3.463 -8.356 -9.796 1.00 47.56 103 HIS A CA 1
ATOM 848 C C . HIS A 1 103 ? 3.424 -8.895 -11.233 1.00 47.56 103 HIS A C 1
ATOM 850 O O . HIS A 1 103 ? 4.278 -8.524 -12.042 1.00 47.56 103 HIS A O 1
ATOM 856 N N . ARG A 1 104 ? 2.518 -9.837 -11.504 1.00 45.81 104 ARG A N 1
ATOM 857 C CA . ARG A 1 104 ? 2.30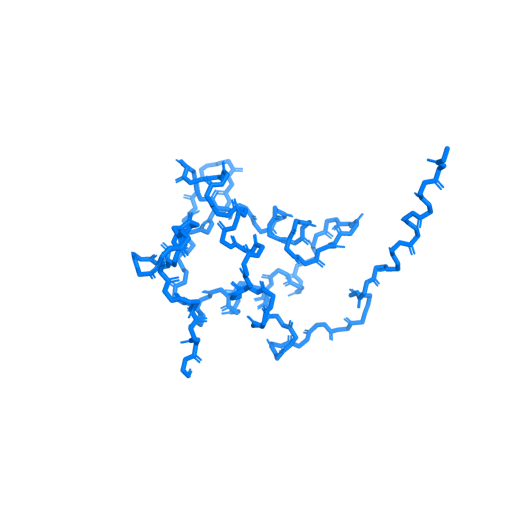7 -10.393 -12.847 1.00 45.81 104 ARG A CA 1
ATOM 858 C C . ARG A 1 104 ? 1.443 -9.475 -13.692 1.00 45.81 104 ARG A C 1
ATOM 860 O O . ARG A 1 104 ? 0.632 -8.733 -13.099 1.00 45.81 104 ARG A O 1
#

pLDDT: mean 75.19, std 15.77, range [33.34, 91.38]

Foldseek 3Di:
DDDPPPVPLPPPDDDALVNQLCLCLDPQVQVLCQVVVPFAAAPQSCCCRRSVDPDGQDPVSSVSNVVSLVLQVWDWDDDPVGTGTHHDPPRDHPPVPDDRDDDD

Nearest PDB structures (foldseek):
  6neh-assembly1_B  TM=4.563E-01  e=4.622E-01  Thalictrum flavum subsp. glaucum
  6nej-assembly1_A  TM=4.598E-01  e=8.194E-01  Thalictrum flavum subsp. glaucum
  2wvr-assembly1_C-2  TM=5.354E-01  e=2.416E+00  Homo sapiens
  5c8h-assembly1_A  TM=5.034E-01  e=3.538E+00  Homo sapiens
  5ujm-assembly1_B  TM=5.337E-01  e=8.089E+00  Homo sapiens

Secondary structure (DSSP, 8-state):
---------TTSS---HHHHHHHHTSHHHHHHHHHHTTT-EEHHHHHHHTS--SSPPPHHHHHHHHHHHHHTT-EEEE-SS-EEEEPPTTPPPS-TTSPPP---

Mean predicted aligned error: 9.36 Å

Radius of gyration: 14.12 Å; Cα contacts (8 Å, |Δi|>4): 110; chains: 1; bounding box: 42×34×28 Å

Organism: NCBI:txid1226663

Solvent-accessible surface area (backbone atoms only — not comparable to full-atom values): 6575 Å² total; per-residue (Å²): 138,84,80,84,76,81,69,70,64,89,69,84,60,90,81,48,68,82,66,44,51,64,42,68,55,25,76,55,33,27,50,54,45,63,75,38,64,90,71,40,45,40,65,60,56,47,36,36,74,49,68,51,43,92,60,87,73,48,76,68,59,46,49,54,53,50,50,50,38,44,76,71,52,33,44,80,46,81,54,101,87,47,61,23,37,34,74,40,94,82,56,66,66,86,48,94,85,56,79,80,72,72,87,129

Sequence (104 aa):
MELLFARTSFWSDALTLDDLLPQLTSGRMIQVHDEYRKAGLPLNVIAEHVLFYKRPIRSDEQCDVACALRDLGWTQHRTAKARLWIAPLDFPSRDRNKPRWHHR